Protein AF-A0AAY5ENX9-F1 (afdb_monomer_lite)

pLDDT: mean 71.42, std 19.2, range [35.09, 90.81]

Sequence (131 aa):
MAANAGSMFQYWKRFDLQQLQKELDATTTALASRQNENQQSRKKLLDQTRELKKNTPKDLRKQIAPLLKSLQTEIDALCKRNKESETAFLSVYKRLIDVPDSMVWGLLKQDSLSVCTTTRYIPKLLLSRLL

Structure (mmCIF, N/CA/C/O backbone):
data_AF-A0AAY5ENX9-F1
#
_entry.id   AF-A0AAY5ENX9-F1
#
loop_
_atom_site.group_PDB
_atom_site.id
_atom_site.type_symbol
_atom_site.label_atom_id
_atom_site.label_alt_id
_atom_site.label_comp_id
_atom_site.label_asym_id
_atom_site.label_entity_id
_atom_site.label_seq_id
_atom_site.pdbx_PDB_ins_code
_atom_site.Cartn_x
_atom_site.Cartn_y
_atom_site.Cartn_z
_atom_site.occupancy
_atom_site.B_iso_or_equiv
_atom_site.auth_seq_id
_atom_site.auth_comp_id
_atom_site.auth_asym_id
_atom_site.auth_atom_id
_atom_site.pdbx_PDB_model_num
ATOM 1 N N . MET A 1 1 ? -4.299 -1.636 -42.802 1.00 37.22 1 MET A N 1
ATOM 2 C CA . MET A 1 1 ? -3.070 -0.830 -42.650 1.00 37.22 1 MET A CA 1
ATOM 3 C C . MET A 1 1 ? -2.047 -1.673 -41.911 1.00 37.22 1 MET A C 1
ATOM 5 O O . MET A 1 1 ? -2.238 -1.928 -40.731 1.00 37.22 1 MET A O 1
ATOM 9 N N . ALA A 1 2 ? -1.046 -2.206 -42.613 1.00 40.34 2 ALA A N 1
ATOM 10 C CA . ALA A 1 2 ? 0.023 -2.975 -41.983 1.00 40.34 2 ALA A CA 1
ATOM 11 C C . ALA A 1 2 ? 1.011 -1.986 -41.355 1.00 40.34 2 ALA A C 1
ATOM 13 O O . ALA A 1 2 ? 1.595 -1.167 -42.063 1.00 40.34 2 ALA A O 1
ATOM 14 N N . ALA A 1 3 ? 1.152 -2.007 -40.030 1.00 49.06 3 ALA A N 1
ATOM 15 C CA . ALA A 1 3 ? 2.198 -1.250 -39.359 1.00 49.06 3 ALA A CA 1
ATOM 16 C C . ALA A 1 3 ? 3.553 -1.804 -39.827 1.00 49.06 3 ALA A C 1
ATOM 18 O O . ALA A 1 3 ? 3.882 -2.959 -39.562 1.00 49.06 3 ALA A O 1
ATOM 19 N N . ASN A 1 4 ? 4.305 -1.006 -40.587 1.00 55.09 4 ASN A N 1
ATOM 20 C CA . ASN A 1 4 ? 5.613 -1.396 -41.097 1.00 55.09 4 ASN A CA 1
ATOM 21 C C . ASN A 1 4 ? 6.556 -1.665 -39.917 1.00 55.09 4 ASN A C 1
ATOM 23 O O . ASN A 1 4 ? 6.823 -0.773 -39.115 1.00 55.09 4 ASN A O 1
ATOM 27 N N . ALA A 1 5 ? 7.129 -2.867 -39.839 1.00 56.53 5 ALA A N 1
ATOM 28 C CA . ALA A 1 5 ? 8.136 -3.215 -38.831 1.00 56.53 5 ALA A CA 1
ATOM 29 C C . ALA A 1 5 ? 9.291 -2.186 -38.759 1.00 56.53 5 ALA A C 1
ATOM 31 O O . ALA A 1 5 ? 9.828 -1.928 -37.684 1.00 56.53 5 ALA A O 1
ATOM 32 N N . GLY A 1 6 ? 9.604 -1.513 -39.877 1.00 61.75 6 GLY A N 1
ATOM 33 C CA . GLY A 1 6 ? 10.595 -0.435 -39.941 1.00 61.75 6 GLY A CA 1
ATOM 34 C C . GLY A 1 6 ? 10.249 0.827 -39.133 1.00 61.75 6 GLY A C 1
ATOM 35 O O . GLY A 1 6 ? 11.152 1.437 -38.566 1.00 61.75 6 GLY A O 1
ATOM 36 N N . SER A 1 7 ? 8.972 1.216 -39.011 1.00 69.94 7 SER A N 1
ATOM 37 C CA . SER A 1 7 ? 8.587 2.377 -38.184 1.00 69.94 7 SER A CA 1
ATOM 38 C C . SER A 1 7 ? 8.612 2.049 -36.691 1.00 69.94 7 SER A C 1
ATOM 40 O O . SER A 1 7 ? 8.979 2.893 -35.877 1.00 69.94 7 SER A O 1
ATOM 42 N N . MET A 1 8 ? 8.281 0.806 -36.334 1.00 55.72 8 MET A N 1
ATOM 43 C CA . MET A 1 8 ? 8.368 0.308 -34.961 1.00 55.72 8 MET A CA 1
ATOM 44 C C . MET A 1 8 ? 9.834 0.223 -34.506 1.00 55.72 8 MET A C 1
ATOM 46 O O . MET A 1 8 ? 10.162 0.661 -33.409 1.00 55.72 8 MET A O 1
ATOM 50 N N . PHE A 1 9 ? 10.737 -0.225 -35.382 1.00 55.97 9 PHE A N 1
ATOM 51 C CA . PHE A 1 9 ? 12.179 -0.268 -35.126 1.00 55.97 9 PHE A CA 1
ATOM 52 C C . PHE A 1 9 ? 12.799 1.116 -34.857 1.00 55.97 9 PHE A C 1
ATOM 54 O O . PHE A 1 9 ? 13.533 1.300 -33.888 1.00 55.97 9 PHE A O 1
ATOM 61 N N . GLN A 1 10 ? 12.457 2.121 -35.670 1.00 61.56 10 GLN A N 1
ATOM 62 C CA . GLN A 1 10 ? 12.924 3.500 -35.470 1.00 61.56 10 GLN A CA 1
ATOM 63 C C . GLN A 1 10 ? 12.415 4.109 -34.158 1.00 61.56 10 GLN A C 1
ATOM 65 O O . GLN A 1 10 ? 13.132 4.878 -33.518 1.00 61.56 10 GLN A O 1
ATOM 70 N N . TYR A 1 11 ? 11.197 3.751 -33.738 1.00 66.12 11 TYR A N 1
ATOM 71 C CA . TYR A 1 11 ? 10.660 4.155 -32.443 1.00 66.12 11 TYR A CA 1
ATOM 72 C C . TYR A 1 11 ? 11.469 3.545 -31.296 1.00 66.12 11 TYR A C 1
ATOM 74 O O . TYR A 1 11 ? 11.940 4.293 -30.451 1.00 66.12 11 TYR A O 1
ATOM 82 N N . TRP A 1 12 ? 11.734 2.233 -31.313 1.00 61.00 12 TRP A N 1
ATOM 83 C CA . TRP A 1 12 ? 12.573 1.567 -30.304 1.00 61.00 12 TRP A CA 1
ATOM 84 C C . TRP A 1 12 ? 14.003 2.117 -30.238 1.00 61.00 12 TRP A C 1
ATOM 86 O O . TRP A 1 12 ? 14.591 2.154 -29.165 1.00 61.00 12 TRP A O 1
ATOM 96 N N . LYS A 1 13 ? 14.548 2.603 -31.359 1.00 57.81 13 LYS A N 1
ATOM 97 C CA . LYS A 1 13 ? 15.874 3.240 -31.416 1.00 57.81 13 LYS A CA 1
ATOM 98 C C . LYS A 1 13 ? 15.905 4.636 -30.778 1.00 57.81 13 LYS A C 1
ATOM 100 O O . LYS A 1 13 ? 16.952 5.072 -30.313 1.00 57.81 13 LYS A O 1
ATOM 105 N N . ARG A 1 14 ? 14.768 5.341 -30.779 1.00 63.75 14 ARG A N 1
ATOM 106 C CA . ARG A 1 14 ? 14.568 6.642 -30.110 1.00 63.75 14 ARG A CA 1
ATOM 107 C C . ARG A 1 14 ? 13.993 6.502 -28.700 1.00 63.75 14 ARG A C 1
ATOM 109 O O . ARG A 1 14 ? 13.971 7.478 -27.959 1.00 63.75 14 ARG A O 1
ATOM 116 N N . PHE A 1 15 ? 13.480 5.324 -28.365 1.00 68.56 15 PHE A N 1
ATOM 117 C CA . PHE A 1 15 ? 12.902 5.018 -27.072 1.00 68.56 15 PHE A CA 1
ATOM 118 C C . PHE A 1 15 ? 14.035 4.870 -26.062 1.00 68.56 15 PHE A C 1
ATOM 120 O O . PHE A 1 15 ? 14.794 3.900 -26.096 1.00 68.56 15 PHE A O 1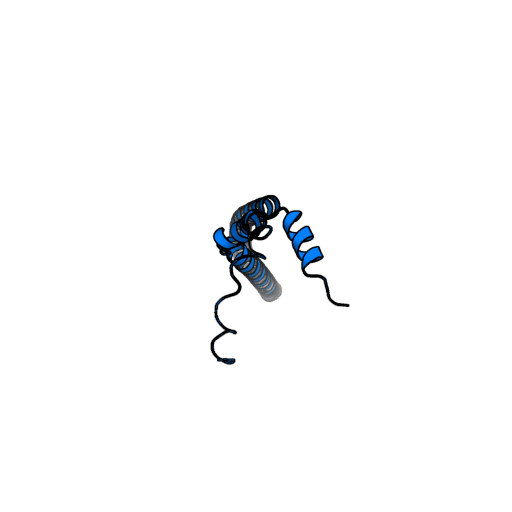
ATOM 127 N N . ASP A 1 16 ? 14.177 5.868 -25.194 1.00 72.44 16 ASP A N 1
ATOM 128 C CA . ASP A 1 16 ? 15.233 5.900 -24.193 1.00 72.44 16 ASP A CA 1
ATOM 129 C C . ASP A 1 16 ? 14.913 4.931 -23.045 1.00 72.44 16 ASP A C 1
ATOM 131 O O . ASP A 1 16 ? 14.331 5.278 -22.014 1.00 72.44 16 ASP A O 1
ATOM 135 N N . LEU A 1 17 ? 15.300 3.674 -23.252 1.00 70.12 17 LEU A N 1
ATOM 136 C CA . LEU A 1 17 ? 15.199 2.612 -22.255 1.00 70.12 17 LEU A CA 1
ATOM 137 C C . LEU A 1 17 ? 15.995 2.935 -20.986 1.00 70.12 17 LEU A C 1
ATOM 139 O O . LEU A 1 17 ? 15.594 2.512 -19.906 1.00 70.12 17 LEU A O 1
ATOM 143 N N . GLN A 1 18 ? 17.090 3.695 -21.094 1.00 72.38 18 GLN A N 1
ATOM 144 C CA . GLN A 1 18 ? 17.916 4.077 -19.948 1.00 72.38 18 GLN A CA 1
ATOM 145 C C . GLN A 1 18 ? 17.208 5.119 -19.082 1.00 72.38 18 GLN A C 1
ATOM 147 O O . GLN A 1 18 ? 17.233 5.025 -17.854 1.00 72.38 18 GLN A O 1
ATOM 152 N N . GLN A 1 19 ? 16.544 6.094 -19.704 1.00 78.25 19 GLN A N 1
ATOM 153 C CA . GLN A 1 19 ? 15.698 7.044 -18.988 1.00 78.25 19 GLN A CA 1
ATOM 154 C C . GLN A 1 19 ? 14.512 6.335 -18.324 1.00 78.25 19 GLN A C 1
ATOM 156 O O . GLN A 1 19 ? 14.285 6.531 -17.130 1.00 78.25 19 GLN A O 1
ATOM 161 N N . LEU A 1 20 ? 13.812 5.460 -19.053 1.00 77.44 20 LEU A N 1
ATOM 162 C CA . LEU A 1 20 ? 12.694 4.695 -18.499 1.00 77.44 20 LEU A CA 1
ATOM 163 C C . LEU A 1 20 ? 13.133 3.830 -17.308 1.00 77.44 20 LEU A C 1
ATOM 165 O O . LEU A 1 20 ? 12.446 3.782 -16.291 1.00 77.44 20 LEU A O 1
ATOM 169 N N . GLN A 1 21 ? 14.291 3.174 -17.404 1.00 77.19 21 GLN A N 1
ATOM 170 C CA . GLN A 1 21 ? 14.844 2.374 -16.314 1.00 77.19 21 GLN A CA 1
ATOM 171 C C . GLN A 1 21 ? 15.115 3.229 -15.068 1.00 77.19 21 GLN A C 1
ATOM 173 O O . GLN A 1 21 ? 14.672 2.869 -13.981 1.00 77.19 21 GLN A O 1
ATOM 178 N N . LYS A 1 22 ? 15.740 4.406 -15.220 1.00 81.62 22 LYS A N 1
ATOM 179 C CA . LYS A 1 22 ? 15.971 5.340 -14.101 1.00 81.62 22 LYS A CA 1
ATOM 180 C C . LYS A 1 22 ? 14.672 5.812 -13.448 1.00 81.62 22 LYS A C 1
ATOM 182 O O . LYS A 1 22 ? 14.592 5.891 -12.222 1.00 81.62 22 LYS A O 1
ATOM 187 N N . GLU A 1 23 ? 13.655 6.128 -14.246 1.00 83.69 23 GLU A N 1
ATOM 188 C CA . GLU A 1 23 ? 12.339 6.541 -13.743 1.00 83.69 23 GLU A CA 1
ATOM 189 C C . GLU A 1 23 ? 11.650 5.409 -12.961 1.00 83.69 23 GLU A C 1
ATOM 191 O O . GLU A 1 23 ? 11.057 5.641 -11.900 1.00 83.69 23 GLU A O 1
ATOM 196 N N . LEU A 1 24 ? 11.775 4.168 -13.438 1.00 84.19 24 LEU A N 1
ATOM 197 C CA . LEU A 1 24 ? 11.243 2.984 -12.766 1.00 84.19 24 LEU A CA 1
ATOM 198 C C . LEU A 1 24 ? 11.992 2.656 -11.462 1.00 84.19 24 LEU A C 1
ATOM 200 O O . LEU A 1 24 ? 11.349 2.325 -10.461 1.00 84.19 24 LEU A O 1
ATOM 204 N N . ASP A 1 25 ? 13.315 2.807 -11.429 1.00 85.38 25 ASP A N 1
ATOM 205 C CA . ASP A 1 25 ? 14.135 2.614 -10.224 1.00 85.38 25 ASP A CA 1
ATOM 206 C C . ASP A 1 25 ? 13.796 3.654 -9.143 1.00 85.38 25 ASP A C 1
ATOM 208 O O . ASP A 1 25 ? 13.614 3.323 -7.963 1.00 85.38 25 ASP A O 1
ATOM 212 N N . ALA A 1 26 ? 13.632 4.918 -9.550 1.00 88.06 26 ALA A N 1
ATOM 213 C CA . ALA A 1 26 ? 13.196 5.996 -8.666 1.00 88.06 26 ALA A CA 1
ATOM 214 C C . ALA A 1 26 ? 11.794 5.722 -8.099 1.00 88.06 26 ALA A C 1
ATOM 216 O O . ALA A 1 26 ? 11.562 5.868 -6.896 1.00 88.06 26 ALA A O 1
ATOM 217 N N . THR A 1 27 ? 10.872 5.258 -8.948 1.00 86.62 27 THR A N 1
ATOM 218 C CA . THR A 1 27 ? 9.508 4.892 -8.541 1.00 86.62 27 THR A CA 1
ATOM 219 C C . THR A 1 27 ? 9.514 3.721 -7.559 1.00 86.62 27 THR A C 1
ATOM 221 O O . THR A 1 27 ? 8.820 3.777 -6.546 1.00 86.62 27 THR A O 1
ATOM 224 N N . THR A 1 28 ? 10.337 2.696 -7.797 1.00 86.50 28 THR A N 1
ATOM 225 C CA . THR A 1 28 ? 10.497 1.536 -6.903 1.00 86.50 28 THR A CA 1
ATOM 226 C C . THR A 1 28 ? 11.036 1.949 -5.532 1.00 86.50 28 THR A C 1
ATOM 228 O O . THR A 1 28 ? 10.510 1.528 -4.501 1.00 86.50 28 THR A O 1
ATOM 231 N N . THR A 1 29 ? 12.030 2.840 -5.502 1.00 87.12 29 THR A N 1
ATOM 232 C CA . THR A 1 29 ? 12.587 3.382 -4.252 1.00 87.12 29 THR A CA 1
ATOM 233 C C . THR A 1 29 ? 11.540 4.185 -3.475 1.00 87.12 29 THR A C 1
ATOM 235 O O . THR A 1 29 ? 11.350 3.980 -2.273 1.00 87.12 29 THR A O 1
ATOM 238 N N . ALA A 1 30 ? 10.801 5.062 -4.161 1.00 87.12 30 ALA A N 1
ATOM 239 C CA . ALA A 1 30 ? 9.716 5.828 -3.554 1.00 87.12 30 ALA A CA 1
ATOM 240 C C . ALA A 1 30 ? 8.589 4.920 -3.028 1.00 87.12 30 ALA A C 1
ATOM 242 O O . ALA A 1 30 ? 7.999 5.213 -1.985 1.00 87.12 30 ALA A O 1
ATOM 243 N N . LEU A 1 31 ? 8.308 3.806 -3.713 1.00 88.12 31 LEU A N 1
ATOM 244 C CA . LEU A 1 31 ? 7.305 2.824 -3.304 1.00 88.12 31 LEU A CA 1
ATOM 245 C C . LEU A 1 31 ? 7.648 2.191 -1.955 1.00 88.12 31 LEU A C 1
ATOM 247 O O . LEU A 1 31 ? 6.783 2.116 -1.086 1.00 88.12 31 LEU A O 1
ATOM 251 N N . ALA A 1 32 ? 8.910 1.806 -1.749 1.00 83.81 32 ALA A N 1
ATOM 252 C CA . ALA A 1 32 ? 9.365 1.231 -0.484 1.00 83.81 32 ALA A CA 1
ATOM 253 C C . ALA A 1 32 ? 9.182 2.212 0.692 1.00 83.81 32 ALA A C 1
ATOM 255 O O . ALA A 1 32 ? 8.677 1.824 1.749 1.00 83.81 32 ALA A O 1
ATOM 256 N N . SER A 1 33 ? 9.516 3.496 0.497 1.00 86.50 33 SER A N 1
ATOM 257 C CA . SER A 1 33 ? 9.300 4.538 1.519 1.00 86.50 33 SER A CA 1
ATOM 258 C C . SER A 1 33 ? 7.813 4.719 1.831 1.00 86.50 33 SER A C 1
ATOM 260 O O . SER A 1 33 ? 7.402 4.661 2.992 1.00 86.50 33 SER A O 1
ATOM 262 N N . ARG A 1 34 ? 6.977 4.835 0.789 1.00 84.81 34 ARG A N 1
ATOM 263 C CA . ARG A 1 34 ? 5.519 4.990 0.933 1.00 84.81 34 ARG A CA 1
ATOM 264 C C . ARG A 1 34 ? 4.872 3.788 1.613 1.00 84.81 34 ARG A C 1
ATOM 266 O O . ARG A 1 34 ? 3.945 3.954 2.404 1.00 84.81 34 ARG A O 1
ATOM 273 N N . GLN A 1 35 ? 5.362 2.580 1.344 1.00 84.19 35 GLN A N 1
ATOM 274 C CA . GLN A 1 35 ? 4.869 1.365 1.981 1.00 84.19 35 GLN A CA 1
ATOM 275 C C . GLN A 1 35 ? 5.119 1.396 3.496 1.00 84.19 35 GLN A C 1
ATOM 277 O O . GLN A 1 35 ? 4.220 1.058 4.270 1.00 84.19 35 GLN A O 1
ATOM 282 N N . ASN A 1 36 ? 6.306 1.834 3.927 1.00 84.94 36 ASN A N 1
ATOM 283 C CA . ASN A 1 36 ? 6.644 1.970 5.343 1.00 84.94 36 ASN A CA 1
ATOM 284 C C . ASN A 1 36 ? 5.788 3.045 6.039 1.00 84.94 36 ASN A C 1
ATOM 286 O O . ASN A 1 36 ? 5.193 2.788 7.088 1.00 84.94 36 ASN A O 1
ATOM 290 N N . GLU A 1 37 ? 5.647 4.220 5.421 1.00 85.69 37 GLU A N 1
ATOM 291 C CA . GLU A 1 37 ? 4.810 5.314 5.935 1.00 85.69 37 GLU A CA 1
ATOM 292 C C . GLU A 1 37 ? 3.339 4.893 6.080 1.00 85.69 37 GLU A C 1
ATOM 294 O O . GLU A 1 37 ? 2.725 5.099 7.132 1.00 85.69 37 GLU A O 1
ATOM 299 N N . ASN A 1 38 ? 2.781 4.224 5.065 1.00 83.44 38 ASN A N 1
ATOM 300 C CA . ASN A 1 38 ? 1.413 3.707 5.102 1.00 83.44 38 ASN A CA 1
ATOM 301 C C . ASN A 1 38 ? 1.220 2.671 6.219 1.00 83.44 38 ASN A C 1
ATOM 303 O O . ASN A 1 38 ? 0.200 2.692 6.916 1.00 83.44 38 ASN A O 1
ATOM 307 N N . GLN A 1 39 ? 2.192 1.778 6.432 1.00 84.38 39 GLN A N 1
ATOM 308 C CA . GLN A 1 39 ? 2.143 0.804 7.528 1.00 84.38 39 GLN A CA 1
ATOM 309 C C . GLN A 1 39 ? 2.162 1.488 8.900 1.00 84.38 39 GLN A C 1
ATOM 311 O O . GLN A 1 39 ? 1.370 1.130 9.779 1.00 84.38 39 GLN A O 1
ATOM 316 N N . GLN A 1 40 ? 3.021 2.492 9.079 1.00 87.88 40 GLN A N 1
ATOM 317 C CA . GLN A 1 40 ? 3.132 3.228 10.334 1.00 87.88 40 GLN A CA 1
ATOM 318 C C . GLN A 1 40 ? 1.872 4.055 10.625 1.00 87.88 40 GLN A C 1
ATOM 320 O O . GLN A 1 40 ? 1.341 3.997 11.738 1.00 87.88 40 GLN A O 1
ATOM 325 N N . SER A 1 41 ? 1.348 4.762 9.621 1.00 87.81 41 SER A N 1
ATOM 326 C CA . SER A 1 41 ? 0.100 5.529 9.712 1.00 87.81 41 SER A CA 1
ATOM 327 C C . SER A 1 41 ? -1.087 4.633 10.079 1.00 87.81 41 SER A C 1
ATOM 329 O O . SER A 1 41 ? -1.829 4.928 11.019 1.00 87.81 41 SER A O 1
ATOM 331 N N . ARG A 1 42 ? -1.212 3.465 9.432 1.00 85.44 42 ARG A N 1
ATOM 332 C CA . ARG A 1 42 ? -2.260 2.483 9.751 1.00 85.44 42 ARG A CA 1
ATOM 333 C C . ARG A 1 42 ? -2.165 1.990 11.190 1.00 85.44 42 ARG A C 1
ATOM 335 O O . ARG A 1 42 ? -3.186 1.897 11.869 1.00 85.44 42 ARG A O 1
ATOM 342 N N . LYS A 1 43 ? -0.958 1.678 11.669 1.00 87.38 43 LYS A N 1
ATOM 343 C CA . LYS A 1 43 ? -0.751 1.245 13.058 1.00 87.38 43 LYS A CA 1
ATOM 344 C C . LYS A 1 43 ? -1.193 2.335 14.039 1.00 87.38 43 LYS A C 1
ATOM 346 O O . LYS A 1 43 ? -1.965 2.051 14.950 1.00 87.38 43 LYS A O 1
ATOM 351 N N . LYS A 1 44 ? -0.799 3.587 13.787 1.00 90.44 44 LYS A N 1
ATOM 352 C CA . LYS A 1 44 ? -1.211 4.743 14.593 1.00 90.44 44 LYS A CA 1
ATOM 353 C C . LYS A 1 44 ? -2.734 4.919 14.617 1.00 90.44 44 LYS A C 1
ATOM 355 O O . LYS A 1 44 ? -3.294 5.109 15.692 1.00 90.44 44 LYS A O 1
ATOM 360 N N . LEU A 1 45 ? -3.411 4.798 13.472 1.00 87.81 45 LEU A N 1
ATOM 361 C CA . LEU A 1 45 ? -4.876 4.886 13.386 1.00 87.81 45 LEU A CA 1
ATOM 362 C C . LEU A 1 45 ? -5.581 3.767 14.166 1.00 87.81 45 LEU A C 1
ATOM 364 O O . LEU A 1 45 ? -6.582 4.021 14.838 1.00 87.81 45 LEU A O 1
ATOM 368 N N . LEU A 1 46 ? -5.059 2.538 14.115 1.00 87.00 46 LEU A N 1
ATOM 369 C CA . LEU A 1 46 ? -5.582 1.415 14.898 1.00 87.00 46 LEU A CA 1
ATOM 370 C C . LEU A 1 46 ? -5.454 1.668 16.402 1.00 87.00 46 LEU A C 1
ATOM 372 O O . LEU A 1 46 ? -6.406 1.431 17.151 1.00 87.00 46 LEU A O 1
ATOM 376 N N . ASP A 1 47 ? -4.303 2.175 16.836 1.00 89.94 47 ASP A N 1
ATOM 377 C CA . ASP A 1 47 ? -4.055 2.504 18.237 1.00 89.94 47 ASP A CA 1
ATOM 378 C C . ASP A 1 47 ? -4.966 3.653 18.699 1.00 89.94 47 ASP A C 1
ATOM 380 O O . ASP A 1 47 ? -5.644 3.521 19.719 1.00 89.94 47 ASP A O 1
ATOM 384 N N . GLN A 1 48 ? -5.105 4.717 17.899 1.00 89.25 48 GLN A N 1
ATOM 385 C CA . GLN A 1 48 ? -6.044 5.818 18.157 1.00 89.25 48 GLN A CA 1
ATOM 386 C C . GLN A 1 48 ? -7.500 5.341 18.225 1.00 89.25 48 GLN A C 1
ATOM 388 O O . GLN A 1 48 ? -8.250 5.758 19.104 1.00 89.25 48 GLN A O 1
ATOM 393 N N . THR A 1 49 ? -7.902 4.423 17.345 1.00 88.31 49 THR A N 1
ATOM 394 C CA . THR A 1 49 ? -9.254 3.845 17.334 1.00 88.31 49 THR A CA 1
ATOM 395 C C . THR A 1 49 ? -9.523 3.025 18.597 1.00 88.31 49 THR A C 1
ATOM 397 O O . THR A 1 49 ? -10.611 3.087 19.177 1.00 88.31 49 THR A O 1
ATOM 400 N N . ARG A 1 50 ? -8.534 2.251 19.056 1.00 87.44 50 ARG A N 1
ATOM 401 C CA . ARG A 1 50 ? -8.625 1.487 20.309 1.00 87.44 50 ARG A CA 1
ATOM 402 C C . ARG A 1 50 ? -8.730 2.414 21.511 1.00 87.44 50 ARG A C 1
ATOM 404 O O . ARG A 1 50 ? -9.567 2.171 22.379 1.00 87.44 50 ARG A O 1
ATOM 411 N N . GLU A 1 51 ? -7.920 3.462 21.539 1.00 89.69 51 GLU A N 1
ATOM 412 C CA . GLU A 1 51 ? -7.903 4.450 22.614 1.00 89.69 51 GLU A CA 1
ATOM 413 C C . GLU A 1 51 ? -9.226 5.224 22.682 1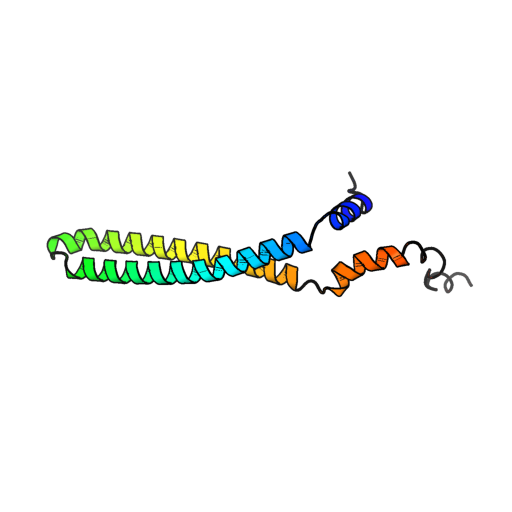.00 89.69 51 GLU A C 1
ATOM 415 O O . GLU A 1 51 ? -9.846 5.309 23.742 1.00 89.69 51 GLU A O 1
ATOM 420 N N . LEU A 1 52 ? -9.751 5.656 21.531 1.00 88.56 52 LEU A N 1
ATOM 421 C CA . LEU A 1 52 ? -11.066 6.285 21.426 1.00 88.56 52 LEU A CA 1
ATOM 422 C C . LEU A 1 52 ? -12.162 5.379 22.003 1.00 88.56 52 LEU A C 1
ATOM 424 O O . LEU A 1 52 ? -12.969 5.823 22.819 1.00 88.56 52 LEU A O 1
ATOM 428 N N . LYS A 1 53 ? -12.169 4.083 21.659 1.00 85.06 53 LYS A N 1
ATOM 429 C CA . LYS A 1 53 ? -13.146 3.124 22.208 1.00 85.06 53 LYS A CA 1
ATOM 430 C C . LYS A 1 53 ? -13.045 2.965 23.725 1.00 85.06 53 LYS A C 1
ATOM 432 O O . LYS A 1 53 ? -14.079 2.782 24.367 1.00 85.06 53 LYS A O 1
ATOM 437 N N . LYS A 1 54 ? -11.838 3.009 24.299 1.00 86.62 54 LYS A N 1
ATOM 438 C CA . LYS A 1 54 ? -11.632 2.911 25.754 1.00 86.62 54 LYS A CA 1
ATOM 439 C C . LYS A 1 54 ? -12.139 4.157 26.476 1.00 86.62 54 LYS A C 1
ATOM 441 O O . LYS A 1 54 ? -12.864 4.018 27.457 1.00 86.62 54 LYS A O 1
ATOM 446 N N . ASN A 1 55 ? -11.849 5.339 25.942 1.00 87.81 55 ASN A N 1
ATOM 447 C CA . ASN A 1 55 ? -12.174 6.616 26.585 1.00 87.81 55 ASN A CA 1
ATOM 448 C C . ASN A 1 55 ? -13.617 7.093 26.327 1.00 87.81 55 ASN A C 1
ATOM 450 O O . ASN A 1 55 ? -14.074 8.050 26.942 1.00 87.81 55 ASN A O 1
ATOM 454 N N . THR A 1 56 ? -14.368 6.413 25.454 1.00 86.19 56 THR A N 1
ATOM 455 C CA . THR A 1 56 ? -15.770 6.752 25.158 1.00 86.19 56 THR A CA 1
ATOM 456 C C . THR A 1 56 ? -16.739 6.202 26.228 1.00 86.19 56 THR A C 1
ATOM 458 O O . THR A 1 56 ? -16.636 5.015 26.562 1.00 86.19 56 THR A O 1
ATOM 461 N N . PRO A 1 57 ? -17.730 6.985 26.709 1.00 87.69 57 PRO A N 1
ATOM 462 C CA . PRO A 1 57 ? -18.803 6.531 27.610 1.00 87.69 57 PRO A CA 1
ATOM 463 C C . PRO A 1 57 ? -19.659 5.389 27.031 1.00 87.69 57 PRO A C 1
ATOM 465 O O . PRO A 1 57 ? -19.831 5.288 25.815 1.00 87.69 57 PRO A O 1
ATOM 468 N N . LYS A 1 58 ? -20.241 4.529 27.884 1.00 83.25 58 LYS A N 1
ATOM 469 C CA . LYS A 1 58 ? -20.996 3.325 27.454 1.00 83.25 58 LYS A CA 1
ATOM 470 C C . LYS A 1 58 ? -22.146 3.633 26.487 1.00 83.25 58 LYS A C 1
ATOM 472 O O . LYS A 1 58 ? -22.393 2.840 25.577 1.00 83.25 58 LYS A O 1
ATOM 477 N N . ASP A 1 59 ? -22.790 4.779 26.649 1.00 84.50 59 ASP A N 1
ATOM 478 C CA . ASP A 1 59 ? -23.969 5.182 25.876 1.00 84.50 59 ASP A CA 1
ATOM 479 C C . ASP A 1 59 ? -23.588 5.574 24.438 1.00 84.50 59 ASP A C 1
ATOM 481 O O . ASP A 1 59 ? -24.234 5.163 23.474 1.00 84.50 59 ASP A O 1
ATOM 485 N N . LEU A 1 60 ? -22.448 6.256 24.281 1.00 86.25 60 LEU A N 1
ATOM 486 C CA . LEU A 1 60 ? -21.864 6.641 22.990 1.00 86.25 60 LEU A CA 1
ATOM 487 C C . LEU A 1 60 ? -21.175 5.470 22.274 1.00 86.25 60 LEU A C 1
ATOM 489 O O . LEU A 1 60 ? -21.155 5.415 21.043 1.00 86.25 60 LEU A O 1
ATOM 493 N N . ARG A 1 61 ? -20.652 4.482 23.017 1.00 84.75 61 ARG A N 1
ATOM 494 C CA . ARG A 1 61 ? -19.996 3.299 22.426 1.00 84.75 61 ARG A CA 1
ATOM 495 C C . ARG A 1 61 ? -20.910 2.529 21.477 1.00 84.75 61 ARG A C 1
ATOM 497 O O . ARG A 1 61 ? -20.414 2.015 20.479 1.00 84.75 61 ARG A O 1
ATOM 504 N N . LYS A 1 62 ? -22.217 2.448 21.757 1.00 86.75 62 LYS A N 1
ATOM 505 C CA . LYS A 1 62 ? -23.176 1.737 20.891 1.00 86.75 62 LYS A CA 1
ATOM 506 C C . LYS A 1 62 ? -23.325 2.392 19.513 1.00 86.75 62 LYS A C 1
ATOM 508 O O . LYS A 1 62 ? -23.512 1.678 18.537 1.00 86.75 62 LYS A O 1
ATOM 513 N N . GLN A 1 63 ? -23.196 3.717 19.434 1.00 85.31 63 GLN A N 1
ATOM 514 C CA . GLN A 1 63 ? -23.302 4.474 18.181 1.00 85.31 63 GLN A CA 1
ATOM 515 C C . GLN A 1 63 ? -21.963 4.534 17.435 1.00 85.31 63 GLN A C 1
ATOM 517 O O . GLN A 1 63 ? -21.910 4.376 16.219 1.00 85.31 63 GLN A O 1
ATOM 522 N N . ILE A 1 64 ? -20.858 4.696 18.168 1.00 86.94 64 ILE A N 1
ATOM 523 C CA . ILE A 1 64 ? -19.520 4.851 17.583 1.00 86.94 64 ILE A CA 1
ATOM 524 C C . ILE A 1 64 ? -18.932 3.502 17.136 1.00 86.94 64 ILE A C 1
ATOM 526 O O . ILE A 1 64 ? -18.198 3.442 16.153 1.00 86.94 64 ILE A O 1
ATOM 530 N N . ALA A 1 65 ? -19.257 2.391 17.807 1.00 85.94 65 ALA A N 1
ATOM 531 C CA . ALA A 1 65 ? -18.743 1.067 17.449 1.00 85.94 65 ALA A CA 1
ATOM 532 C C . ALA A 1 65 ? -19.027 0.631 15.994 1.00 85.94 65 ALA A C 1
ATOM 534 O O . ALA A 1 65 ? -18.073 0.188 15.344 1.00 85.94 65 ALA A O 1
ATOM 535 N N . PRO A 1 66 ? -20.262 0.729 15.455 1.00 89.50 66 PRO A N 1
ATOM 536 C CA . PRO A 1 66 ? -20.517 0.396 14.054 1.00 89.50 66 PRO A CA 1
ATOM 537 C C . PRO A 1 66 ? -19.796 1.349 13.091 1.00 89.50 66 PRO A C 1
ATOM 539 O O . PRO A 1 66 ? -19.226 0.877 12.109 1.00 89.50 66 PRO A O 1
ATOM 542 N N . LEU A 1 67 ? -19.718 2.650 13.403 1.00 88.81 67 LEU A N 1
ATOM 543 C CA . LEU A 1 67 ? -18.987 3.632 12.592 1.00 88.81 67 LEU A CA 1
ATOM 544 C C . LEU A 1 67 ? -17.494 3.293 12.496 1.00 88.81 67 LEU A C 1
ATOM 546 O O . LEU A 1 67 ? -16.946 3.216 11.400 1.00 88.81 67 LEU A O 1
ATOM 550 N N . LEU A 1 68 ? -16.844 3.019 13.630 1.00 88.69 68 LEU A N 1
ATOM 551 C CA . LEU A 1 68 ? -15.432 2.626 13.654 1.00 88.69 68 LEU A CA 1
ATOM 552 C C . LEU A 1 68 ? -15.189 1.325 12.891 1.00 88.69 68 LEU A C 1
ATOM 554 O O . LEU A 1 68 ? -14.151 1.173 12.255 1.00 88.69 68 LEU A O 1
ATOM 558 N N . LYS A 1 69 ? -16.142 0.388 12.926 1.00 88.06 69 LYS A N 1
ATOM 559 C CA . LYS A 1 69 ? -16.038 -0.858 12.165 1.00 88.06 69 LYS A CA 1
ATOM 560 C C . LYS A 1 69 ? -16.194 -0.629 10.658 1.00 88.06 69 LYS A C 1
ATOM 562 O O . LYS A 1 69 ? -15.463 -1.242 9.883 1.00 88.06 69 LYS A O 1
ATOM 567 N N . SER A 1 70 ? -17.082 0.277 10.250 1.00 88.19 70 SER A N 1
ATOM 568 C CA . SER A 1 70 ? -17.215 0.700 8.851 1.00 88.19 70 SER A CA 1
ATOM 569 C C . SER A 1 70 ? -15.944 1.393 8.354 1.00 88.19 70 SER A C 1
ATOM 571 O O . SER A 1 70 ? -15.414 1.017 7.314 1.00 88.19 70 SER A O 1
ATOM 573 N N . LEU A 1 71 ? -15.398 2.336 9.129 1.00 89.69 71 LEU A N 1
ATOM 574 C CA . LEU A 1 71 ? -14.138 3.015 8.805 1.00 89.69 71 LEU A CA 1
ATOM 575 C C . LEU A 1 71 ? -12.968 2.034 8.715 1.00 89.69 71 LEU A C 1
ATOM 577 O O . LEU A 1 71 ? -12.166 2.121 7.791 1.00 89.69 71 LEU A O 1
ATOM 581 N N . GLN A 1 72 ? -12.892 1.069 9.634 1.00 86.38 72 GLN A N 1
ATOM 582 C CA . GLN A 1 72 ? -11.878 0.019 9.579 1.00 86.38 72 GLN A CA 1
ATOM 583 C C . GLN A 1 72 ? -11.970 -0.785 8.279 1.00 86.38 72 GLN A C 1
ATOM 585 O O . GLN A 1 72 ? -10.949 -1.050 7.651 1.00 86.38 72 GLN A O 1
ATOM 590 N N . THR A 1 73 ? -13.190 -1.143 7.872 1.00 88.75 73 THR A N 1
ATOM 591 C CA . THR A 1 73 ? -13.441 -1.911 6.647 1.00 88.75 73 THR A CA 1
ATOM 592 C C . THR A 1 73 ? -12.995 -1.135 5.409 1.00 88.75 73 THR A C 1
ATOM 594 O O . THR A 1 73 ? -12.297 -1.694 4.566 1.00 88.75 73 THR A O 1
ATOM 597 N N . GLU A 1 74 ? -13.320 0.158 5.327 1.00 89.50 74 GLU A N 1
ATOM 598 C CA . GLU A 1 74 ? -12.876 1.022 4.225 1.00 89.50 74 GLU A CA 1
ATOM 599 C C . GLU A 1 74 ? -11.354 1.193 4.196 1.00 89.50 74 GLU A C 1
ATOM 601 O O . GLU A 1 74 ? -10.728 1.043 3.147 1.00 89.50 74 GLU A O 1
ATOM 606 N N . ILE A 1 75 ? -10.722 1.428 5.350 1.00 87.00 75 ILE A N 1
ATOM 607 C CA . ILE A 1 75 ? -9.259 1.525 5.447 1.00 87.00 75 ILE A CA 1
ATOM 608 C C . ILE A 1 75 ? -8.601 0.217 4.989 1.00 87.00 75 ILE A C 1
ATOM 610 O O . ILE A 1 75 ? -7.621 0.248 4.242 1.00 87.00 75 ILE A O 1
ATOM 614 N N . ASP A 1 76 ? -9.130 -0.934 5.404 1.00 84.94 76 ASP A N 1
ATOM 615 C CA . ASP A 1 76 ? -8.603 -2.242 5.013 1.00 84.94 76 ASP A CA 1
ATOM 616 C C . ASP A 1 76 ? -8.786 -2.505 3.509 1.00 84.94 76 ASP A C 1
ATOM 618 O O . ASP A 1 76 ? -7.864 -3.009 2.859 1.00 84.94 76 ASP A O 1
ATOM 622 N N . ALA A 1 77 ? -9.925 -2.107 2.934 1.00 89.19 77 ALA A N 1
ATOM 623 C CA . ALA A 1 77 ? -10.187 -2.195 1.500 1.00 89.19 77 ALA A CA 1
ATOM 624 C C . ALA A 1 77 ? -9.238 -1.299 0.684 1.00 89.19 77 ALA A C 1
ATOM 626 O O . ALA A 1 77 ? -8.651 -1.758 -0.300 1.00 89.19 77 ALA A O 1
ATOM 627 N N . LEU A 1 78 ? -9.017 -0.054 1.117 1.00 88.50 78 LEU A N 1
ATOM 628 C CA . LEU A 1 78 ? -8.045 0.859 0.508 1.00 88.50 78 LEU A CA 1
ATOM 629 C C . LEU A 1 78 ? -6.620 0.301 0.588 1.00 88.50 78 LEU A C 1
ATOM 631 O O . LEU A 1 78 ? -5.906 0.284 -0.414 1.00 88.50 78 LEU A O 1
ATOM 635 N N . CYS A 1 79 ? -6.222 -0.232 1.747 1.00 86.38 79 CYS A N 1
ATOM 636 C CA . CYS A 1 79 ? -4.918 -0.871 1.919 1.00 86.38 79 CYS A CA 1
ATOM 637 C C . CYS A 1 79 ? -4.736 -2.058 0.968 1.00 86.38 79 CYS A C 1
ATOM 639 O O . CYS A 1 79 ? -3.651 -2.243 0.417 1.00 86.38 79 CYS A O 1
ATOM 641 N N . LYS A 1 80 ? -5.784 -2.867 0.781 1.00 88.00 80 LYS A N 1
ATOM 642 C CA . LYS A 1 80 ? -5.759 -4.007 -0.137 1.00 88.00 80 LYS A CA 1
ATOM 643 C C . LYS A 1 80 ? -5.568 -3.546 -1.583 1.00 88.00 80 LYS A C 1
ATOM 645 O O . LYS A 1 80 ? -4.630 -4.002 -2.228 1.00 88.00 80 LYS A O 1
ATOM 650 N N . ARG A 1 81 ? -6.377 -2.590 -2.051 1.00 90.81 81 ARG A N 1
ATOM 651 C CA . ARG A 1 81 ? -6.270 -2.028 -3.411 1.00 90.81 81 ARG A CA 1
ATOM 652 C C . ARG A 1 81 ? -4.902 -1.401 -3.673 1.00 90.81 81 ARG A C 1
ATOM 654 O O . ARG A 1 81 ? -4.339 -1.586 -4.748 1.00 90.81 81 ARG A O 1
ATOM 661 N N . ASN A 1 82 ? -4.353 -0.691 -2.687 1.00 88.44 82 ASN A N 1
ATOM 662 C CA . ASN A 1 82 ? -3.029 -0.092 -2.811 1.00 88.44 82 ASN A CA 1
ATOM 663 C C . ASN A 1 82 ? -1.939 -1.169 -2.945 1.00 88.44 82 ASN A C 1
ATOM 665 O O . ASN A 1 82 ? -1.147 -1.118 -3.878 1.00 88.44 82 ASN A O 1
ATOM 669 N N . LYS A 1 83 ? -1.960 -2.209 -2.099 1.00 85.12 83 LYS A N 1
ATOM 670 C CA . LYS A 1 83 ? -1.019 -3.339 -2.206 1.00 85.12 83 LYS A CA 1
ATOM 671 C C . LYS A 1 83 ? -1.127 -4.085 -3.534 1.00 85.12 83 LYS A C 1
ATOM 673 O O . LYS A 1 83 ? -0.112 -4.510 -4.080 1.00 85.12 83 LYS A O 1
ATOM 678 N N . GLU A 1 84 ? -2.341 -4.270 -4.047 1.00 88.12 84 GLU A N 1
ATOM 679 C CA . GLU A 1 84 ? -2.566 -4.898 -5.353 1.00 88.12 84 GLU A CA 1
ATOM 680 C C . GLU A 1 84 ? -1.954 -4.054 -6.480 1.00 88.12 84 GLU A C 1
ATOM 682 O O . GLU A 1 84 ? -1.245 -4.595 -7.327 1.00 88.12 84 GLU A O 1
ATOM 687 N N . SER A 1 85 ? -2.138 -2.730 -6.441 1.00 88.19 85 SER A N 1
ATOM 688 C CA . SER A 1 85 ? -1.514 -1.792 -7.383 1.00 88.19 85 SER A CA 1
ATOM 689 C C . SER A 1 85 ? 0.017 -1.812 -7.304 1.00 88.19 85 SER A C 1
ATOM 691 O O . SER A 1 85 ? 0.686 -1.857 -8.334 1.00 88.19 85 SER A O 1
ATOM 69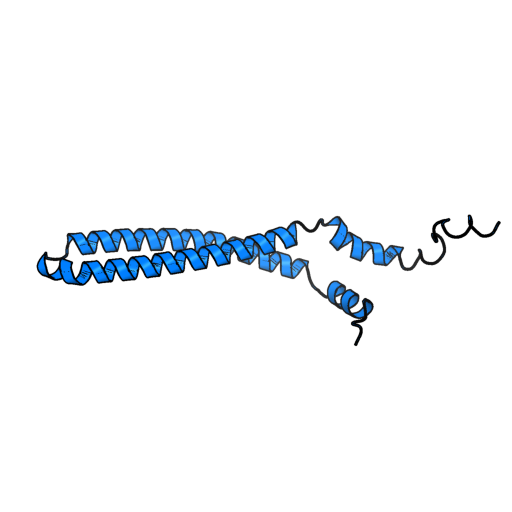3 N N . GLU A 1 86 ? 0.578 -1.810 -6.093 1.00 85.12 86 GLU A N 1
ATOM 694 C CA . GLU A 1 86 ? 2.024 -1.909 -5.851 1.00 85.12 86 GLU A CA 1
ATOM 695 C C . GLU A 1 86 ? 2.590 -3.226 -6.405 1.00 85.12 86 GLU A C 1
ATOM 697 O O . GLU A 1 86 ? 3.606 -3.239 -7.097 1.00 85.12 86 GLU A O 1
ATOM 702 N N . THR A 1 87 ? 1.894 -4.339 -6.162 1.00 85.25 87 THR A N 1
ATOM 703 C CA . THR A 1 87 ? 2.292 -5.668 -6.650 1.00 85.25 87 THR A CA 1
ATOM 704 C C . THR A 1 87 ? 2.240 -5.746 -8.174 1.00 85.25 87 THR A C 1
ATOM 706 O O . THR A 1 87 ? 3.157 -6.282 -8.797 1.00 85.25 87 THR A O 1
ATOM 709 N N . ALA A 1 88 ? 1.191 -5.195 -8.792 1.00 88.88 88 ALA A N 1
ATOM 710 C CA . ALA A 1 88 ? 1.066 -5.139 -10.243 1.00 88.88 88 ALA A CA 1
ATOM 711 C C . ALA A 1 88 ? 2.203 -4.318 -10.871 1.00 88.88 88 ALA A C 1
ATOM 713 O O . ALA A 1 88 ? 2.826 -4.781 -11.829 1.00 88.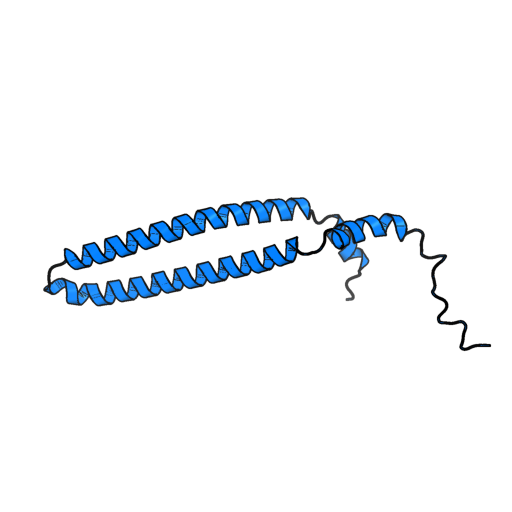88 88 ALA A O 1
ATOM 714 N N . PHE A 1 89 ? 2.526 -3.156 -10.291 1.00 87.19 89 PHE A N 1
ATOM 715 C CA . PHE A 1 89 ? 3.659 -2.334 -10.718 1.00 87.19 89 PHE A CA 1
ATOM 716 C C . PHE A 1 89 ? 4.979 -3.109 -10.638 1.00 87.19 89 PHE A C 1
ATOM 718 O O . PHE A 1 89 ? 5.679 -3.227 -11.642 1.00 87.19 89 PHE A O 1
ATOM 725 N N . LEU A 1 90 ? 5.289 -3.707 -9.483 1.00 83.56 90 LEU A N 1
ATOM 726 C CA . LEU A 1 90 ? 6.529 -4.466 -9.290 1.00 83.56 90 LEU A CA 1
ATOM 727 C C . LEU A 1 90 ? 6.620 -5.691 -10.210 1.00 83.56 90 LEU A C 1
ATOM 729 O O . LEU A 1 90 ? 7.701 -6.012 -10.694 1.00 83.56 90 LEU A O 1
ATOM 733 N N . SER A 1 91 ? 5.500 -6.358 -10.501 1.00 84.19 91 SER A N 1
ATOM 734 C CA . SER A 1 91 ? 5.449 -7.466 -11.463 1.00 84.19 91 SER A CA 1
ATOM 735 C C . SER A 1 91 ? 5.803 -7.011 -12.882 1.00 84.19 91 SER A C 1
ATOM 737 O O . SER A 1 91 ? 6.526 -7.712 -13.590 1.00 84.19 91 SER A O 1
ATOM 739 N N . VAL A 1 92 ? 5.296 -5.853 -13.318 1.00 86.00 92 VAL A N 1
ATOM 740 C CA . VAL A 1 92 ? 5.626 -5.287 -14.636 1.00 86.00 92 VAL A CA 1
ATOM 741 C C . VAL A 1 92 ? 7.077 -4.818 -14.667 1.00 86.00 92 VAL A C 1
ATOM 743 O O . VAL A 1 92 ? 7.803 -5.184 -15.586 1.00 86.00 92 VAL A O 1
ATOM 746 N N . TYR A 1 93 ? 7.523 -4.090 -13.643 1.00 81.31 93 TYR A N 1
ATOM 747 C CA . TYR A 1 93 ? 8.908 -3.643 -13.509 1.00 81.31 93 TYR A CA 1
ATOM 748 C C . TYR A 1 93 ? 9.891 -4.817 -13.555 1.00 81.31 93 TYR A C 1
ATOM 750 O O . TYR A 1 93 ? 10.819 -4.803 -14.357 1.00 81.31 93 TYR A O 1
ATOM 758 N N . LYS A 1 94 ? 9.629 -5.885 -12.790 1.00 80.38 94 LYS A N 1
ATOM 759 C CA . LYS A 1 94 ? 10.445 -7.103 -12.803 1.00 80.38 94 LYS A CA 1
ATOM 760 C C . LYS A 1 94 ? 10.539 -7.716 -14.202 1.00 80.38 94 LYS A C 1
ATOM 762 O O . LYS A 1 94 ? 11.625 -8.045 -14.654 1.00 80.38 94 LYS A O 1
ATOM 767 N N . ARG A 1 95 ? 9.418 -7.820 -14.923 1.00 76.94 95 ARG A N 1
ATOM 768 C CA . ARG A 1 95 ? 9.410 -8.330 -16.305 1.00 76.94 95 ARG A CA 1
ATOM 769 C C . ARG A 1 95 ? 10.178 -7.437 -17.276 1.00 76.94 95 ARG A C 1
ATOM 771 O O . ARG A 1 95 ? 10.711 -7.966 -18.240 1.00 76.94 95 ARG A O 1
ATOM 778 N N . LEU A 1 96 ? 10.205 -6.122 -17.047 1.00 73.19 96 LEU A N 1
ATOM 779 C CA . LEU A 1 96 ? 10.948 -5.169 -17.875 1.00 73.19 96 LEU A CA 1
ATOM 780 C C . LEU A 1 96 ? 12.462 -5.279 -17.655 1.00 73.19 96 LEU A C 1
ATOM 782 O O . LEU A 1 96 ? 13.201 -5.228 -18.632 1.00 73.19 96 LEU A O 1
ATOM 786 N N . ILE A 1 97 ? 12.918 -5.470 -16.411 1.00 70.94 97 ILE A N 1
ATOM 787 C CA . ILE A 1 97 ? 14.350 -5.639 -16.097 1.00 70.94 97 ILE A CA 1
ATOM 788 C C . ILE A 1 97 ? 14.865 -7.061 -16.369 1.00 70.94 97 ILE A C 1
ATOM 790 O O . ILE A 1 97 ? 16.036 -7.231 -16.686 1.00 70.94 97 ILE A O 1
ATOM 794 N N . ASP A 1 98 ? 13.998 -8.077 -16.275 1.00 65.56 98 ASP A N 1
ATOM 795 C CA . ASP A 1 98 ? 14.340 -9.479 -16.556 1.00 65.56 98 ASP A CA 1
ATOM 796 C C . ASP A 1 98 ? 14.464 -9.754 -18.070 1.00 65.56 98 ASP A C 1
ATOM 798 O O . ASP A 1 98 ? 14.871 -10.853 -18.455 1.00 65.56 98 ASP A O 1
ATOM 802 N N . VAL A 1 99 ? 14.128 -8.792 -18.950 1.00 62.22 99 VAL A N 1
ATOM 803 C CA . VAL A 1 99 ? 14.453 -8.897 -20.382 1.00 62.22 99 VAL A CA 1
ATOM 804 C C . VAL A 1 99 ? 15.976 -8.923 -20.487 1.00 62.22 99 VAL A C 1
ATOM 806 O O . VAL A 1 99 ? 16.616 -7.914 -20.192 1.00 62.22 99 VAL A O 1
ATOM 809 N N . PRO A 1 100 ? 16.585 -10.057 -20.879 1.00 53.84 100 PRO A N 1
ATOM 810 C CA . PRO A 1 100 ? 18.023 -10.198 -20.805 1.00 53.84 100 PRO A CA 1
ATOM 811 C C . PRO A 1 100 ? 18.662 -9.131 -21.685 1.00 53.84 100 PRO A C 1
ATOM 813 O O . PRO A 1 100 ? 18.308 -8.988 -22.856 1.00 53.84 100 PRO A O 1
ATOM 816 N N . ASP A 1 101 ? 19.642 -8.427 -21.125 1.00 51.38 101 ASP A N 1
ATOM 817 C CA . ASP A 1 101 ? 20.429 -7.370 -21.773 1.00 51.38 101 ASP A CA 1
ATOM 818 C C . ASP A 1 101 ? 20.950 -7.815 -23.164 1.00 51.38 101 ASP A C 1
ATOM 820 O O . ASP A 1 101 ? 21.093 -7.023 -24.091 1.00 51.38 101 ASP A O 1
ATOM 824 N N . SER A 1 102 ? 21.110 -9.131 -23.364 1.00 47.38 102 SER A N 1
ATOM 825 C CA . SER A 1 102 ? 21.398 -9.785 -24.649 1.00 47.38 102 SER A CA 1
ATOM 826 C C . SER A 1 102 ? 20.382 -9.547 -25.782 1.00 47.38 102 SER A C 1
ATOM 828 O O . SER A 1 102 ? 20.764 -9.680 -26.939 1.00 47.38 102 SER A O 1
ATOM 830 N N . MET A 1 103 ? 19.125 -9.183 -25.503 1.00 50.03 103 MET A N 1
ATOM 831 C CA . MET A 1 103 ? 18.106 -8.855 -26.514 1.00 50.03 103 MET A CA 1
ATOM 832 C C . MET A 1 103 ? 18.008 -7.348 -26.769 1.00 50.03 103 MET A C 1
ATOM 834 O O . MET A 1 103 ? 17.888 -6.945 -27.923 1.00 50.03 103 MET A O 1
ATOM 838 N N . VAL A 1 104 ? 18.120 -6.513 -25.730 1.00 51.25 104 VAL A N 1
ATOM 839 C CA . VAL A 1 104 ? 18.116 -5.043 -25.871 1.00 51.25 104 VAL A CA 1
ATOM 840 C C . VAL A 1 104 ? 19.398 -4.567 -26.564 1.00 51.25 104 VAL A C 1
ATOM 842 O O . VAL A 1 104 ? 19.334 -3.844 -27.559 1.00 51.25 104 VAL A O 1
ATOM 845 N N . TRP A 1 105 ? 20.565 -5.068 -26.145 1.00 46.53 105 TRP A N 1
ATOM 846 C CA . TRP A 1 105 ? 21.817 -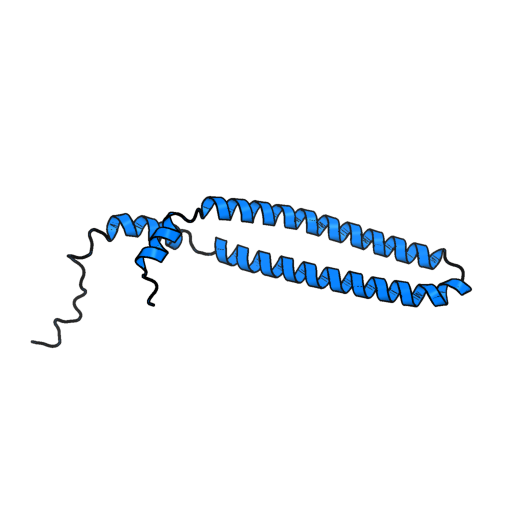4.866 -26.879 1.00 46.53 105 TRP A CA 1
ATOM 847 C C . TRP A 1 105 ? 21.924 -5.749 -28.118 1.00 46.53 105 TRP A C 1
ATOM 849 O O . TRP A 1 105 ? 22.588 -5.357 -29.072 1.00 46.53 105 TRP A O 1
ATOM 859 N N . GLY A 1 106 ? 21.267 -6.912 -28.144 1.00 48.81 106 GLY A N 1
ATOM 860 C CA . GLY A 1 106 ? 21.229 -7.794 -29.313 1.00 48.81 106 GLY A CA 1
ATOM 861 C C . GLY A 1 106 ? 20.600 -7.117 -30.522 1.00 48.81 106 GLY A C 1
ATOM 862 O O . GLY A 1 106 ? 21.196 -7.127 -31.591 1.00 48.81 106 GLY A O 1
ATOM 863 N N . LEU A 1 107 ? 19.469 -6.434 -30.342 1.00 46.41 107 LEU A N 1
ATOM 864 C CA . LEU A 1 107 ? 18.806 -5.676 -31.407 1.00 46.41 107 LEU A CA 1
ATOM 86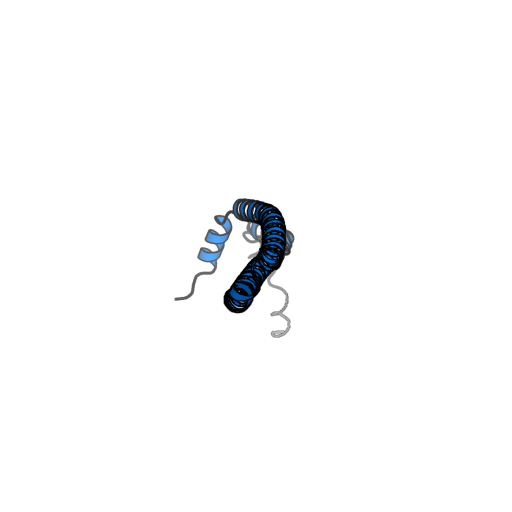5 C C . LEU A 1 107 ? 19.625 -4.454 -31.854 1.00 46.41 107 LEU A C 1
ATOM 867 O O . LEU A 1 107 ? 19.684 -4.164 -33.047 1.00 46.41 107 LEU A O 1
ATOM 871 N N . LEU A 1 108 ? 20.331 -3.782 -30.936 1.00 43.88 108 LEU A N 1
ATOM 872 C CA . LEU A 1 108 ? 21.228 -2.667 -31.277 1.00 43.88 108 LEU A CA 1
ATOM 873 C C . LEU A 1 108 ? 22.540 -3.125 -31.940 1.00 43.88 108 LEU A C 1
ATOM 875 O O . LEU A 1 108 ? 23.110 -2.396 -32.750 1.00 43.88 108 LEU A O 1
ATOM 879 N N . LYS A 1 109 ? 23.023 -4.337 -31.640 1.00 45.31 109 LYS A N 1
ATOM 880 C CA . LYS A 1 109 ? 24.260 -4.901 -32.209 1.00 45.31 109 LYS A CA 1
ATOM 881 C C . LYS A 1 109 ? 24.011 -5.679 -33.503 1.00 45.31 109 LYS A C 1
ATOM 883 O O . LYS A 1 109 ? 24.887 -5.722 -34.368 1.00 45.31 109 LYS A O 1
ATOM 888 N N . GLN A 1 110 ? 22.805 -6.215 -33.686 1.00 44.06 110 GLN A N 1
ATOM 889 C CA . GLN A 1 110 ? 22.361 -6.849 -34.927 1.00 44.06 110 GLN A CA 1
ATOM 890 C C . GLN A 1 110 ? 22.170 -5.825 -36.054 1.00 44.06 110 GLN A C 1
ATOM 892 O O . GLN A 1 110 ? 22.316 -6.181 -37.217 1.00 44.06 110 GLN A O 1
ATOM 897 N N . ASP A 1 111 ? 21.987 -4.544 -35.736 1.00 44.25 111 ASP A N 1
ATOM 898 C CA . ASP A 1 111 ? 21.931 -3.450 -36.715 1.00 44.25 111 ASP A CA 1
ATOM 899 C C . ASP A 1 111 ? 23.292 -3.112 -37.362 1.00 44.25 111 ASP A C 1
ATOM 901 O O . ASP A 1 111 ? 23.333 -2.558 -38.457 1.00 44.25 111 ASP A O 1
ATOM 905 N N . SER A 1 112 ? 24.418 -3.485 -36.737 1.00 40.72 112 SER A N 1
ATOM 906 C CA . SER A 1 112 ? 25.756 -3.346 -37.347 1.00 40.72 112 SER A CA 1
ATOM 907 C C . SER A 1 112 ? 26.141 -4.565 -38.205 1.00 40.72 112 SER A C 1
ATOM 909 O O . SER A 1 112 ? 26.906 -4.449 -39.160 1.00 40.72 112 SER A O 1
ATOM 911 N N . LEU A 1 113 ? 25.568 -5.745 -37.923 1.00 39.81 113 LEU A N 1
ATOM 912 C CA . LEU A 1 113 ? 25.889 -7.000 -38.625 1.00 39.81 113 LEU A CA 1
ATOM 913 C C . LEU A 1 113 ? 24.835 -7.451 -39.655 1.00 39.81 113 LEU A C 1
ATOM 915 O O . LEU A 1 113 ? 25.174 -8.219 -40.557 1.00 39.81 113 LEU A O 1
ATOM 919 N N . SER A 1 114 ? 23.591 -6.960 -39.594 1.00 42.75 114 SER A N 1
ATOM 920 C CA . SER A 1 114 ? 22.510 -7.349 -40.523 1.00 42.75 114 SER A CA 1
ATOM 921 C C . SER A 1 114 ? 22.382 -6.475 -41.774 1.00 42.75 114 SER A C 1
ATOM 923 O O . SER A 1 114 ? 21.728 -6.890 -42.726 1.00 42.75 114 SER A O 1
ATOM 925 N N . VAL A 1 115 ? 23.114 -5.357 -41.871 1.00 42.88 115 VAL A N 1
ATOM 926 C CA . VAL A 1 115 ? 23.349 -4.698 -43.174 1.00 42.88 115 VAL A CA 1
ATOM 927 C C . VAL A 1 115 ? 24.348 -5.496 -44.037 1.00 42.88 115 VAL A C 1
ATOM 929 O O . VAL A 1 115 ? 24.366 -5.341 -45.253 1.00 42.88 115 VAL A O 1
ATOM 932 N N . CYS A 1 116 ? 25.105 -6.439 -43.454 1.00 35.09 116 CYS A N 1
ATOM 933 C CA . CYS A 1 116 ? 26.105 -7.245 -44.173 1.00 35.09 116 CYS A CA 1
ATOM 934 C C . CYS A 1 116 ? 25.824 -8.761 -44.238 1.00 35.09 116 CYS A C 1
ATOM 936 O O . CYS A 1 116 ? 26.670 -9.502 -44.737 1.00 35.09 116 CYS A O 1
ATOM 938 N N . THR A 1 117 ? 24.660 -9.262 -43.804 1.00 37.47 117 THR A N 1
ATOM 939 C CA . THR A 1 117 ? 24.330 -10.708 -43.898 1.00 37.47 117 THR A CA 1
ATOM 940 C C . THR A 1 117 ? 23.171 -11.072 -44.831 1.00 37.47 117 THR A C 1
ATOM 942 O O . THR A 1 117 ? 22.759 -12.228 -44.862 1.00 37.47 117 THR A O 1
ATOM 945 N N . THR A 1 118 ? 22.746 -10.163 -45.713 1.00 38.75 118 THR A N 1
ATOM 946 C CA . THR A 1 118 ? 21.808 -10.478 -46.816 1.00 38.75 118 THR A CA 1
ATOM 947 C C . THR A 1 118 ? 22.476 -11.172 -48.022 1.00 38.75 118 THR A C 1
ATOM 949 O O . THR A 1 118 ? 21.798 -11.494 -48.991 1.00 38.75 118 THR A O 1
ATOM 952 N N . THR A 1 119 ? 23.775 -11.512 -47.972 1.00 40.22 119 THR A N 1
ATOM 953 C CA . THR A 1 119 ? 24.453 -12.167 -49.121 1.00 40.22 119 THR A CA 1
ATOM 954 C C . THR A 1 119 ? 25.214 -13.459 -48.803 1.00 40.22 119 THR A C 1
ATOM 956 O O . THR A 1 119 ? 25.919 -13.960 -49.677 1.00 40.22 119 THR A O 1
ATOM 959 N N . ARG A 1 120 ? 25.127 -14.062 -47.602 1.00 38.31 120 ARG A N 1
ATOM 960 C CA . ARG A 1 120 ? 25.892 -15.318 -47.385 1.00 38.31 120 ARG A CA 1
ATOM 961 C C . ARG A 1 120 ? 25.349 -16.392 -46.444 1.00 38.31 120 ARG A C 1
ATOM 963 O O . ARG A 1 120 ? 26.033 -17.389 -46.260 1.00 38.31 120 ARG A O 1
ATOM 970 N N . TYR A 1 121 ? 24.134 -16.279 -45.918 1.00 36.00 121 TYR A N 1
ATOM 971 C CA . TYR A 1 121 ? 23.513 -17.388 -45.181 1.00 36.00 121 TYR A CA 1
ATOM 972 C C . TYR A 1 121 ? 22.021 -17.497 -45.509 1.00 36.00 121 TYR A C 1
ATOM 974 O O . TYR A 1 121 ? 21.160 -17.323 -44.657 1.00 36.00 121 TYR A O 1
ATOM 982 N N . ILE A 1 122 ? 21.723 -17.821 -46.773 1.00 36.97 122 ILE A N 1
ATOM 983 C CA . ILE A 1 122 ? 20.555 -18.653 -47.085 1.00 36.97 122 ILE A CA 1
ATOM 984 C C . ILE A 1 122 ? 20.968 -20.079 -46.694 1.00 36.97 122 ILE A C 1
ATOM 986 O O . ILE A 1 122 ? 21.879 -20.632 -47.319 1.00 36.97 122 ILE A O 1
ATOM 990 N N . PRO A 1 123 ? 20.386 -20.676 -45.639 1.00 36.16 123 PRO A N 1
ATOM 991 C CA . PRO A 1 123 ? 20.699 -22.040 -45.255 1.00 36.16 123 PRO A CA 1
ATOM 992 C C . PRO A 1 123 ? 20.308 -22.988 -46.385 1.00 36.16 123 PRO A C 1
ATOM 994 O O . PRO A 1 123 ? 19.256 -22.843 -47.006 1.00 36.16 123 PRO A O 1
ATOM 997 N N . LYS A 1 124 ? 21.178 -23.968 -46.609 1.00 41.62 124 LYS A N 1
ATOM 998 C CA . LYS A 1 124 ? 21.068 -25.147 -47.475 1.00 41.62 124 LYS A CA 1
ATOM 999 C C . LYS A 1 124 ? 19.798 -25.995 -47.227 1.00 41.62 124 LYS A C 1
ATOM 1001 O O . LYS A 1 124 ? 19.900 -27.163 -46.879 1.00 41.62 124 LYS A O 1
ATOM 1006 N N . LEU A 1 125 ? 18.605 -25.430 -47.406 1.00 43.47 125 LEU A N 1
ATOM 1007 C CA . LEU A 1 125 ? 17.315 -26.116 -47.230 1.00 43.47 125 LEU A CA 1
ATOM 1008 C C . LEU A 1 125 ? 16.422 -26.084 -48.484 1.00 43.47 125 LEU A C 1
ATOM 1010 O O . LEU A 1 125 ? 15.293 -26.558 -48.440 1.00 43.47 125 LEU A O 1
ATOM 1014 N N . LEU A 1 126 ? 16.936 -25.608 -49.625 1.00 41.62 126 LEU A N 1
ATOM 1015 C CA . LEU A 1 126 ? 16.239 -25.639 -50.925 1.00 41.62 126 LEU A CA 1
ATOM 1016 C C . LEU A 1 126 ? 17.039 -26.316 -52.058 1.00 41.62 126 LEU A C 1
ATOM 1018 O O . LEU A 1 126 ? 16.680 -26.185 -53.220 1.00 41.62 126 LEU A O 1
ATOM 1022 N N . LEU A 1 127 ? 18.098 -27.071 -51.740 1.00 43.75 127 LEU A N 1
ATOM 1023 C CA . LEU A 1 127 ? 18.947 -27.761 -52.733 1.00 43.75 127 LEU A CA 1
ATOM 1024 C C . LEU A 1 127 ? 19.014 -29.290 -52.548 1.00 43.75 127 LEU A C 1
ATOM 1026 O O . LEU A 1 127 ? 19.929 -29.934 -53.042 1.00 43.75 127 LEU A O 1
ATOM 1030 N N . SER A 1 128 ? 18.035 -29.883 -51.857 1.00 40.12 128 SER A N 1
ATOM 1031 C CA . SER A 1 128 ? 17.901 -31.348 -51.696 1.00 40.12 128 SER A CA 1
ATOM 1032 C C . SER A 1 128 ? 16.583 -31.895 -52.261 1.00 40.12 128 SER A C 1
ATOM 1034 O O . SER A 1 128 ? 16.172 -32.999 -51.923 1.00 40.12 128 SER A O 1
ATOM 1036 N N . ARG A 1 129 ? 15.872 -31.104 -53.075 1.00 42.72 129 ARG A N 1
ATOM 1037 C CA . ARG A 1 129 ? 14.587 -31.499 -53.682 1.00 42.72 129 ARG A CA 1
ATOM 1038 C C . ARG A 1 129 ? 14.469 -31.175 -55.173 1.00 42.72 129 ARG A C 1
ATOM 1040 O O . ARG A 1 129 ? 13.361 -31.170 -55.694 1.00 42.72 129 ARG A O 1
ATOM 1047 N N . LEU A 1 130 ? 15.595 -30.913 -55.839 1.00 41.75 130 LEU A N 1
ATOM 1048 C CA . LEU A 1 130 ? 15.672 -30.670 -57.285 1.00 41.75 130 LEU A CA 1
ATOM 1049 C C . LEU A 1 130 ? 17.022 -31.123 -57.884 1.00 41.75 130 LEU A C 1
ATOM 1051 O O . LEU A 1 130 ? 17.563 -30.453 -58.756 1.00 41.75 130 LEU A O 1
ATOM 1055 N N . LEU A 1 131 ? 17.555 -32.245 -57.387 1.00 41.59 131 LEU A N 1
ATOM 1056 C CA . LEU A 1 131 ? 18.500 -33.161 -58.044 1.00 41.59 131 LEU A CA 1
ATOM 1057 C C . LEU A 1 131 ? 18.466 -34.494 -57.290 1.00 41.59 131 LEU A C 1
ATOM 1059 O O . LEU A 1 131 ? 18.518 -34.437 -56.039 1.00 41.59 131 LEU A O 1
#

Radius of gyration: 28.78 Å; chains: 1; bounding box: 50×40×86 Å

Foldseek 3Di:
DDDPPVVVLVVLVVPPLVVVLVVLVVVLVVLVVVVVVLVVVVVVVVVVLVVCLVPDDPVCNVVVVVVSVVVVVVSVVVVVVVVVVSVVSVVVSCVSVPPPVCVSVVSVVVVVVVVPPPPPDPDPPPPPPPD

InterPro domains:
  IPR057476 Cux, N-terminal domain [PF25398] (3-101)

Secondary structure (DSSP, 8-state):
----HHHHHHHHHHS-HHHHHHHHHHHHHHHHHHHHHHHHHHHHHHHHHHHHHHHS-HHHHHHHHHHHHHHHHHHHHHHHHHHHHHHHHHHHHHHHHSS-HHHHHHHHHHHHHSSS-TTT---S-SSSS--

Organism: Electrophorus electricus (NCBI:txid8005)